Protein AF-A0A925GAG9-F1 (afdb_monomer)

Nearest PDB structures (foldseek):
  4cu4-assembly1_A  TM=3.630E-01  e=6.152E-01  Escherichia coli str. K-12 substr. MG1655
  7t5q-assembly1_J  TM=3.941E-01  e=1.362E+00  Homo sapiens
  7dsa-assembly1_B  TM=3.148E-01  e=1.436E+00  Gallus gallus
  6i97-assembly1_B  TM=2.896E-01  e=1.436E+00  Pseudomonas aeruginosa

Foldseek 3Di:
DDKDKDKDWDDPVAKIKIKIWIWDDDPDIKIKIKIKIKGKDWPQDPDDFKTKIKIKMKMWIKMKDKDKDKDFDDDDDDPDPDDDPDDPPPDDTDIDIDIDIDIGTFKIKIKIWMWMDGDFKIKIKMKMWMFTDCVHDVDRDIDIDIDIDMGGHD

Solvent-accessible surface area (backbone atoms only — not comparable to full-atom values): 8783 Å² total; per-residue (Å²): 134,48,72,52,75,51,77,49,75,50,78,70,91,77,38,36,38,35,41,38,39,38,36,41,62,52,101,75,62,33,46,36,38,39,41,37,41,34,32,84,37,82,75,47,57,94,56,99,65,40,40,30,38,36,41,47,30,43,35,41,36,28,34,47,45,79,47,75,45,79,44,75,55,75,78,82,83,77,87,68,102,65,96,69,95,72,81,85,72,82,74,75,86,47,74,42,81,47,77,48,78,47,78,40,59,34,36,45,34,42,37,42,39,38,36,43,40,38,91,48,38,36,41,36,43,32,42,32,43,36,33,40,28,73,82,64,29,94,61,75,54,78,45,77,47,78,48,79,48,78,47,76,59,133

pLDDT: mean 86.68, std 14.34, range [46.5, 98.25]

Radius of gyration: 26.99 Å; Cα contacts (8 Å, |Δi|>4): 331; chains: 1; bounding box: 56×31×88 Å

Sequence (154 aa):
VNMASASLSYDWKVFNTGLNADYAIDDESALYMTFNISKSLDLGSLGAKDYISLEPTFQLAGATQRITTTEVIPPPQRGGFLPLPLSKKARKPQYREVTTTSFDLLSYNLKLPLAYNRANYAIEATYQGSVLSKAASDSQKIRSFFNLGFYYIF

Secondary structure (DSSP, 8-state):
-EEEEEEEEEE-SS-EEEEEEEEEESTT-EEEEEEEEE--EEEE-SSTTEEEEE--EEEEEEEEEEEEEEEEEPPP----SS--------PPPEEEEEEEEEEEEEEEEEEEEEEEEETTEEEEEEEEEEEE-TTT-S---EEEEEEEEEEE--

Structure (mmCIF, N/CA/C/O backbone):
data_AF-A0A925GAG9-F1
#
_entry.id   AF-A0A925GAG9-F1
#
loop_
_atom_site.group_PDB
_atom_site.id
_atom_site.type_symbol
_atom_site.label_atom_id
_atom_site.label_alt_id
_atom_site.label_comp_id
_atom_site.label_asym_id
_atom_site.label_entity_id
_atom_site.label_seq_id
_atom_site.pdbx_PDB_ins_code
_atom_site.Cartn_x
_atom_site.Cartn_y
_atom_site.Cartn_z
_atom_site.occupancy
_atom_site.B_iso_or_equiv
_atom_site.auth_seq_id
_atom_site.auth_comp_id
_atom_site.auth_asym_id
_atom_site.auth_atom_id
_atom_site.pdbx_PDB_model_num
ATOM 1 N N . VAL A 1 1 ? 4.749 -20.790 -10.216 1.00 67.31 1 VAL A N 1
ATOM 2 C CA . VAL A 1 1 ? 5.232 -19.463 -9.805 1.00 67.31 1 VAL A CA 1
ATOM 3 C C . VAL A 1 1 ? 5.971 -19.630 -8.496 1.00 67.31 1 VAL A C 1
ATOM 5 O O . VAL A 1 1 ? 5.337 -19.830 -7.462 1.00 67.31 1 VAL A O 1
ATOM 8 N N . ASN A 1 2 ? 7.299 -19.659 -8.555 1.00 86.56 2 ASN A N 1
ATOM 9 C CA . ASN A 1 2 ? 8.125 -19.571 -7.352 1.00 86.56 2 ASN A CA 1
ATOM 10 C C . ASN A 1 2 ? 8.367 -18.089 -7.060 1.00 86.56 2 ASN A C 1
ATOM 12 O O . ASN A 1 2 ? 8.640 -17.325 -7.981 1.00 86.56 2 ASN A O 1
ATOM 16 N N . MET A 1 3 ? 8.256 -17.667 -5.803 1.00 90.69 3 MET A N 1
ATOM 17 C CA . MET A 1 3 ? 8.421 -16.262 -5.428 1.00 90.69 3 MET A CA 1
ATOM 18 C C . MET A 1 3 ? 9.280 -16.148 -4.174 1.00 90.69 3 MET A C 1
ATOM 20 O O . MET A 1 3 ? 9.106 -16.918 -3.228 1.00 90.69 3 MET A O 1
ATOM 24 N N . ALA A 1 4 ? 10.206 -15.195 -4.177 1.00 94.56 4 ALA A N 1
ATOM 25 C CA . ALA A 1 4 ? 10.974 -14.806 -3.003 1.00 94.56 4 ALA A CA 1
ATOM 26 C C . ALA A 1 4 ? 10.533 -13.409 -2.562 1.00 94.56 4 ALA A C 1
ATOM 28 O O . ALA A 1 4 ? 10.592 -12.471 -3.354 1.00 94.56 4 ALA A O 1
ATOM 29 N N . SER A 1 5 ? 10.115 -13.278 -1.306 1.00 95.69 5 SER A N 1
ATOM 30 C CA . SER A 1 5 ? 9.573 -12.033 -0.760 1.00 95.69 5 SER A CA 1
ATOM 31 C C . SER A 1 5 ? 10.417 -11.531 0.403 1.00 95.69 5 SER A C 1
ATOM 33 O O . SER A 1 5 ? 10.872 -12.310 1.242 1.00 95.69 5 SER A O 1
ATOM 35 N N . ALA A 1 6 ? 10.595 -10.218 0.477 1.00 97.50 6 ALA A N 1
ATOM 36 C CA . ALA A 1 6 ? 11.228 -9.529 1.590 1.00 97.50 6 ALA A CA 1
ATOM 37 C C . ALA A 1 6 ? 10.412 -8.288 1.961 1.00 97.50 6 ALA A C 1
ATOM 39 O O . ALA A 1 6 ? 9.981 -7.530 1.094 1.00 97.50 6 ALA A O 1
ATOM 40 N N . SER A 1 7 ? 10.235 -8.059 3.260 1.00 97.44 7 SER A N 1
ATOM 41 C CA . SER A 1 7 ? 9.507 -6.905 3.787 1.00 97.44 7 SER A CA 1
ATOM 42 C C . SER A 1 7 ? 10.313 -6.226 4.885 1.00 97.44 7 SER A C 1
ATOM 44 O O . SER A 1 7 ? 10.776 -6.885 5.817 1.00 97.44 7 SER A O 1
ATOM 46 N N . LEU A 1 8 ? 10.431 -4.907 4.812 1.00 97.94 8 LEU A N 1
ATOM 47 C CA . LEU A 1 8 ? 10.985 -4.059 5.856 1.00 97.94 8 LEU A CA 1
ATOM 48 C C . LEU A 1 8 ? 9.903 -3.083 6.300 1.00 97.94 8 LEU A C 1
ATOM 50 O O . LEU A 1 8 ? 9.283 -2.430 5.469 1.00 97.94 8 LEU A O 1
ATOM 54 N N . SER A 1 9 ? 9.681 -2.968 7.603 1.00 97.38 9 SER A N 1
ATOM 55 C CA . SER A 1 9 ? 8.782 -1.971 8.184 1.00 97.38 9 SER A CA 1
ATOM 56 C C . SER A 1 9 ? 9.490 -1.257 9.322 1.00 97.38 9 SER A C 1
ATOM 58 O O . SER A 1 9 ? 10.236 -1.879 10.077 1.00 97.38 9 SER A O 1
ATOM 60 N N . TYR A 1 10 ? 9.274 0.048 9.427 1.00 97.69 10 TYR A N 1
ATOM 61 C CA . TYR A 1 10 ? 9.869 0.880 10.463 1.00 97.69 10 TYR A CA 1
ATOM 62 C C . TYR A 1 10 ? 8.858 1.908 10.972 1.00 97.69 10 TYR A C 1
ATOM 64 O O . TYR A 1 10 ? 8.242 2.628 10.180 1.00 97.69 10 TYR A O 1
ATOM 72 N N . ASP A 1 11 ? 8.722 1.973 12.294 1.00 96.75 11 ASP A N 1
ATOM 73 C CA . ASP A 1 11 ? 7.866 2.917 13.008 1.00 96.75 11 ASP A CA 1
ATOM 74 C C . ASP A 1 11 ? 8.702 4.111 13.490 1.00 96.75 11 ASP A C 1
ATOM 76 O O . ASP A 1 11 ? 9.581 3.991 14.350 1.00 96.75 11 ASP A O 1
ATOM 80 N N . TRP A 1 12 ? 8.431 5.287 12.924 1.00 94.69 12 TRP A N 1
ATOM 81 C CA . TRP A 1 12 ? 9.101 6.542 13.266 1.00 94.69 12 TRP A CA 1
ATOM 82 C C . TRP A 1 12 ? 8.454 7.261 14.461 1.00 94.69 12 TRP A C 1
ATOM 84 O O . TRP A 1 12 ? 8.769 8.426 14.707 1.00 94.69 12 TRP A O 1
ATOM 94 N N . LYS A 1 13 ? 7.526 6.627 15.191 1.00 91.88 13 LYS A N 1
ATOM 95 C CA . LYS A 1 13 ? 6.634 7.178 16.239 1.00 91.88 13 LYS A CA 1
ATOM 96 C C . LYS A 1 13 ? 5.591 8.182 15.745 1.00 91.88 13 LYS A C 1
ATOM 98 O O . LYS A 1 13 ? 4.552 8.351 16.374 1.00 91.88 1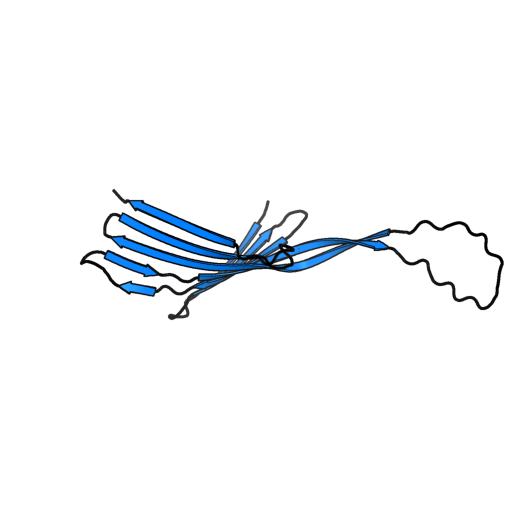3 LYS A O 1
ATOM 103 N N . VAL A 1 14 ? 5.869 8.888 14.651 1.00 92.38 14 VAL A N 1
ATOM 104 C CA . VAL A 1 14 ? 4.963 9.867 14.024 1.00 92.38 14 VAL A CA 1
ATOM 105 C C . VAL A 1 14 ? 4.342 9.371 12.724 1.00 92.38 14 VAL A C 1
ATOM 107 O O . VAL A 1 14 ? 3.315 9.909 12.316 1.00 92.38 14 VAL A O 1
ATOM 110 N N . PHE A 1 15 ? 4.961 8.397 12.067 1.00 96.31 15 PHE A N 1
ATOM 111 C CA . PHE A 1 15 ? 4.471 7.738 10.862 1.00 96.31 15 PHE A CA 1
ATOM 112 C C . PHE A 1 15 ? 5.188 6.393 10.706 1.00 96.31 15 PHE A C 1
ATOM 114 O O . PHE A 1 15 ? 6.275 6.192 11.245 1.00 96.31 15 PHE A O 1
ATOM 121 N N . ASN A 1 16 ? 4.592 5.494 9.939 1.00 97.50 16 ASN A N 1
ATOM 122 C CA . ASN A 1 16 ? 5.143 4.197 9.593 1.00 97.50 16 ASN A CA 1
ATOM 123 C C . ASN A 1 16 ? 5.612 4.214 8.147 1.00 97.50 16 ASN A C 1
ATOM 125 O O . ASN A 1 16 ? 4.949 4.776 7.274 1.00 97.50 16 ASN A O 1
ATOM 129 N N . THR A 1 17 ? 6.739 3.569 7.883 1.00 97.94 17 THR A N 1
ATOM 130 C CA . THR A 1 17 ? 7.205 3.303 6.522 1.00 97.94 17 THR A CA 1
ATOM 131 C C . THR A 1 17 ? 7.363 1.815 6.310 1.00 97.94 17 THR A C 1
ATOM 133 O O . THR A 1 17 ? 7.856 1.123 7.199 1.00 97.94 17 THR A O 1
ATOM 136 N N . GLY A 1 18 ? 7.007 1.337 5.127 1.00 98.00 18 GLY A N 1
ATOM 137 C CA . GLY A 1 18 ? 7.217 -0.043 4.722 1.00 98.00 18 GLY A CA 1
ATOM 138 C C . GLY A 1 18 ? 7.782 -0.127 3.314 1.00 98.00 18 GLY A C 1
ATOM 139 O O . GLY A 1 18 ? 7.510 0.721 2.465 1.00 98.00 18 GLY A O 1
ATOM 140 N N . LEU A 1 19 ? 8.594 -1.147 3.084 1.00 98.12 19 LEU A N 1
ATOM 141 C CA . LEU A 1 19 ? 9.110 -1.532 1.784 1.00 98.12 19 LEU A CA 1
ATOM 142 C C . LEU A 1 19 ? 8.910 -3.037 1.631 1.00 98.12 19 LEU A C 1
ATOM 144 O O . LEU A 1 19 ? 9.422 -3.811 2.434 1.00 98.12 19 LEU A O 1
ATOM 148 N N . ASN A 1 20 ? 8.189 -3.440 0.596 1.00 97.75 20 ASN A N 1
ATOM 149 C CA . ASN A 1 20 ? 8.006 -4.831 0.209 1.00 97.75 20 ASN A CA 1
ATOM 150 C C . ASN A 1 20 ? 8.668 -5.048 -1.148 1.00 97.75 20 ASN A C 1
ATOM 152 O O . ASN A 1 20 ? 8.552 -4.192 -2.028 1.00 97.75 20 ASN A O 1
ATOM 156 N N . ALA A 1 21 ? 9.366 -6.163 -1.299 1.00 96.81 21 ALA A N 1
ATOM 157 C CA . ALA A 1 21 ? 10.005 -6.586 -2.531 1.00 96.81 21 ALA A CA 1
ATOM 158 C C . ALA A 1 21 ? 9.669 -8.056 -2.785 1.00 96.81 21 ALA A C 1
ATOM 160 O O . ALA A 1 21 ? 9.986 -8.912 -1.962 1.00 96.81 21 ALA A O 1
ATOM 161 N N . ASP A 1 22 ? 9.061 -8.336 -3.931 1.00 95.88 22 ASP A N 1
ATOM 162 C CA . ASP A 1 22 ? 8.673 -9.670 -4.369 1.00 95.88 22 ASP A CA 1
ATOM 163 C C . ASP A 1 22 ? 9.379 -9.976 -5.688 1.00 95.88 22 ASP A C 1
ATOM 165 O O . ASP A 1 22 ? 9.241 -9.242 -6.665 1.00 95.88 22 ASP A O 1
ATOM 169 N N . TYR A 1 23 ? 10.160 -11.049 -5.728 1.00 94.19 23 TYR A N 1
ATOM 170 C CA . TYR A 1 23 ? 10.870 -11.493 -6.920 1.00 94.19 23 TYR A CA 1
ATOM 171 C C . TYR A 1 23 ? 10.242 -12.780 -7.449 1.00 94.19 23 TYR A C 1
ATOM 173 O O . TYR A 1 23 ? 10.297 -13.822 -6.790 1.00 94.19 23 TYR A O 1
ATOM 181 N N . ALA A 1 24 ? 9.640 -12.702 -8.635 1.00 92.81 24 ALA A N 1
ATOM 182 C CA . ALA A 1 24 ? 9.104 -13.854 -9.347 1.00 92.81 24 ALA A CA 1
ATOM 183 C C . ALA A 1 24 ? 10.248 -14.627 -10.020 1.00 92.81 24 ALA A C 1
ATOM 185 O O . ALA A 1 24 ? 10.980 -14.078 -10.842 1.00 92.81 24 ALA A O 1
ATOM 186 N N . ILE A 1 25 ? 10.398 -15.901 -9.661 1.00 88.81 25 ILE A N 1
ATOM 187 C CA . ILE A 1 25 ? 11.431 -16.818 -10.152 1.00 88.81 25 ILE A CA 1
ATOM 188 C C . ILE A 1 25 ? 10.773 -17.760 -11.165 1.00 88.81 25 ILE A C 1
ATOM 190 O O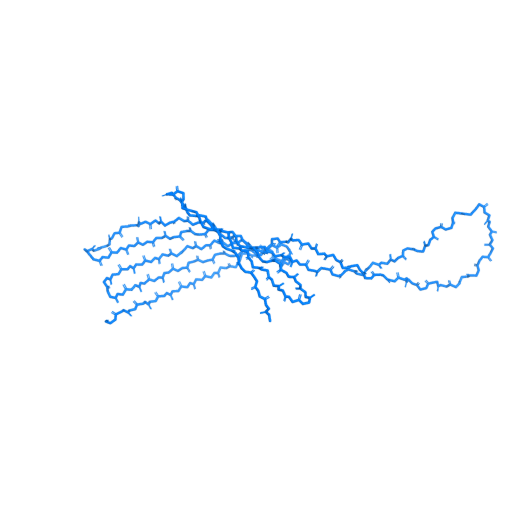 . ILE A 1 25 ? 10.526 -18.932 -10.880 1.00 88.81 25 ILE A O 1
ATOM 194 N N . ASP A 1 26 ? 10.453 -17.209 -12.331 1.00 81.94 26 ASP A N 1
ATOM 195 C CA . ASP A 1 26 ? 9.940 -17.931 -13.498 1.00 81.94 26 ASP A CA 1
ATOM 196 C C . ASP A 1 26 ? 10.809 -17.571 -14.731 1.00 81.94 26 ASP A C 1
ATOM 198 O O . ASP A 1 26 ? 11.764 -16.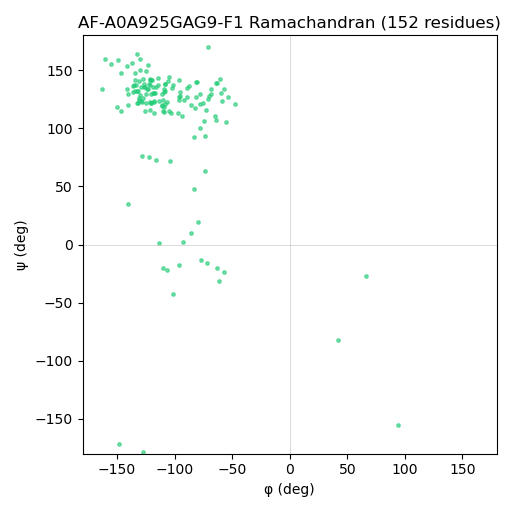797 -14.614 1.00 81.94 26 ASP A O 1
ATOM 202 N N . ASP A 1 27 ? 10.495 -18.111 -15.917 1.00 74.81 27 ASP A N 1
ATOM 203 C CA . ASP A 1 27 ? 11.241 -17.848 -17.169 1.00 74.81 27 ASP A CA 1
ATOM 204 C C . ASP A 1 27 ? 11.307 -16.350 -17.534 1.00 74.81 27 ASP A C 1
ATOM 206 O O . ASP A 1 27 ? 12.225 -15.899 -18.224 1.00 74.81 27 ASP A O 1
ATOM 210 N N . GLU A 1 28 ? 10.351 -15.565 -17.034 1.00 78.25 28 GLU A N 1
ATOM 211 C CA . GLU A 1 28 ? 10.329 -14.107 -17.119 1.00 78.25 28 GLU A CA 1
ATOM 212 C C . GLU A 1 28 ? 10.416 -13.491 -15.725 1.00 78.25 28 GLU A C 1
ATOM 214 O O . GLU A 1 28 ? 9.438 -12.982 -15.177 1.00 78.25 28 GLU A O 1
ATOM 219 N N . SER A 1 29 ? 11.603 -13.562 -15.121 1.00 85.69 29 SER A N 1
ATOM 220 C CA . SER A 1 29 ? 11.789 -13.053 -13.768 1.00 85.69 29 SER A CA 1
ATOM 221 C C . SER A 1 29 ? 11.478 -11.557 -13.672 1.00 85.69 29 SER A C 1
ATOM 223 O O . SER A 1 29 ? 12.031 -10.758 -14.435 1.00 85.69 29 SER A O 1
ATOM 225 N N . ALA A 1 30 ? 10.659 -11.174 -12.696 1.00 91.25 30 ALA A N 1
ATOM 226 C CA . ALA A 1 30 ? 10.268 -9.791 -12.456 1.00 91.25 30 ALA A CA 1
ATOM 227 C C . ALA A 1 30 ? 10.387 -9.453 -10.968 1.00 91.25 30 ALA A C 1
ATOM 229 O O . ALA A 1 30 ? 10.002 -10.241 -10.104 1.00 91.25 30 ALA A O 1
ATOM 230 N N . LEU A 1 31 ? 10.926 -8.269 -10.676 1.00 93.62 31 LEU A N 1
ATOM 231 C CA . LEU A 1 31 ? 10.942 -7.694 -9.337 1.00 93.62 31 LEU A CA 1
ATOM 232 C C . LEU A 1 31 ? 9.756 -6.741 -9.200 1.00 93.62 31 LEU A C 1
ATOM 234 O O . LEU A 1 31 ? 9.625 -5.817 -9.998 1.00 93.62 31 LEU A O 1
ATOM 238 N N . TYR A 1 32 ? 8.943 -6.928 -8.170 1.00 95.44 32 TYR A N 1
ATOM 239 C CA . TYR A 1 32 ? 7.873 -6.028 -7.760 1.00 95.44 32 TYR A CA 1
ATOM 240 C C . TYR A 1 32 ? 8.282 -5.362 -6.456 1.00 95.44 32 TYR A C 1
ATOM 242 O O . TYR A 1 32 ? 8.716 -6.030 -5.523 1.00 95.44 32 TYR A O 1
ATOM 250 N N . MET A 1 33 ? 8.163 -4.041 -6.378 1.00 97.44 33 MET A N 1
ATOM 251 C CA . MET A 1 33 ? 8.483 -3.286 -5.173 1.00 97.44 33 MET A CA 1
ATOM 252 C C . MET A 1 33 ? 7.337 -2.363 -4.804 1.00 97.44 33 MET A C 1
ATOM 254 O O . MET A 1 33 ? 6.801 -1.644 -5.647 1.00 97.44 33 MET A O 1
ATOM 258 N N . THR A 1 34 ? 7.002 -2.344 -3.521 1.00 97.75 34 THR A N 1
ATOM 259 C CA . THR A 1 34 ? 5.981 -1.464 -2.966 1.00 97.75 34 THR A CA 1
ATOM 260 C C . THR A 1 34 ? 6.541 -0.720 -1.773 1.00 97.75 34 THR A C 1
ATOM 262 O O . THR A 1 34 ? 6.967 -1.335 -0.802 1.00 97.75 34 THR A O 1
ATOM 265 N N . PHE A 1 35 ? 6.500 0.604 -1.825 1.00 98.25 35 PHE A N 1
ATOM 266 C CA . PHE A 1 35 ? 6.857 1.471 -0.713 1.00 98.25 35 PHE A CA 1
ATOM 267 C C . PHE A 1 35 ? 5.599 2.134 -0.155 1.00 98.25 35 PHE A C 1
ATOM 269 O O . PHE A 1 35 ? 4.783 2.649 -0.918 1.00 98.25 35 PHE A O 1
ATOM 276 N N . ASN A 1 36 ? 5.437 2.136 1.163 1.00 97.75 36 ASN A N 1
ATOM 277 C CA . ASN A 1 36 ? 4.304 2.742 1.850 1.00 97.75 36 ASN A CA 1
ATOM 278 C C . ASN A 1 36 ? 4.764 3.709 2.939 1.00 97.75 36 ASN A C 1
ATOM 280 O O . ASN A 1 36 ? 5.723 3.442 3.656 1.00 97.75 36 ASN A O 1
ATOM 284 N N . ILE A 1 37 ? 4.029 4.809 3.086 1.00 98.00 37 ILE A N 1
ATOM 285 C CA . ILE A 1 37 ? 4.094 5.722 4.226 1.00 98.00 37 ILE A CA 1
ATOM 286 C C . ILE A 1 37 ? 2.675 5.829 4.775 1.00 98.00 37 ILE A C 1
ATOM 288 O O . ILE A 1 37 ? 1.776 6.226 4.034 1.00 98.00 37 ILE A O 1
ATOM 292 N N . SER A 1 38 ? 2.458 5.492 6.042 1.00 97.81 38 SER A N 1
ATOM 293 C CA . SER A 1 38 ? 1.158 5.658 6.696 1.00 97.81 38 SER A CA 1
ATOM 294 C C . SER A 1 38 ? 1.281 6.373 8.031 1.00 97.81 38 SER A C 1
ATOM 296 O O . SER A 1 38 ? 2.353 6.437 8.631 1.00 97.81 38 SER A O 1
ATOM 298 N N . LYS A 1 39 ? 0.182 6.950 8.508 1.00 96.56 39 LYS A N 1
ATOM 299 C CA . LYS A 1 39 ? 0.106 7.516 9.853 1.00 96.56 39 LYS A CA 1
ATOM 300 C C . LYS A 1 39 ? -1.248 7.195 10.448 1.00 96.56 39 LYS A C 1
ATOM 302 O O . LYS A 1 39 ? -2.251 7.644 9.913 1.00 96.56 39 LYS A O 1
ATOM 307 N N . SER A 1 40 ? -1.263 6.480 11.565 1.00 94.56 40 SER A N 1
ATOM 308 C CA . SER A 1 40 ? -2.493 6.266 12.320 1.00 94.56 40 SER A CA 1
ATOM 309 C C . SER A 1 40 ? -2.825 7.515 13.135 1.00 94.56 40 SER A C 1
ATOM 311 O O . SER A 1 40 ? -1.961 8.079 13.814 1.00 94.56 40 SER A O 1
ATOM 313 N N . LEU A 1 41 ? -4.062 7.983 13.012 1.00 95.31 41 LEU A N 1
ATOM 314 C CA . LEU A 1 41 ? -4.608 9.125 13.730 1.00 95.31 41 LEU A CA 1
ATOM 315 C C . LEU A 1 41 ? -5.818 8.652 14.528 1.00 95.31 41 LEU A C 1
ATOM 317 O O . LEU A 1 41 ? -6.781 8.139 13.960 1.00 95.31 41 LEU A O 1
ATOM 321 N N . ASP A 1 42 ? -5.770 8.866 15.837 1.00 94.19 42 ASP A N 1
ATOM 322 C CA . ASP A 1 42 ? -6.936 8.749 16.704 1.00 94.19 42 ASP A CA 1
ATOM 323 C C . ASP A 1 42 ? -7.730 10.060 16.620 1.00 94.19 42 ASP A C 1
ATOM 325 O O . ASP A 1 42 ? -7.207 11.137 16.920 1.00 94.19 42 ASP A O 1
ATOM 329 N N . LEU A 1 43 ? -8.970 9.975 16.142 1.00 95.44 43 LEU A N 1
ATOM 330 C CA . LEU A 1 43 ? -9.888 11.109 16.024 1.00 95.44 43 LEU A CA 1
ATOM 331 C C . LEU A 1 43 ? -10.788 11.257 17.262 1.00 95.44 43 LEU A C 1
ATOM 333 O O . LEU A 1 43 ? -11.619 12.166 17.305 1.00 95.44 43 LEU A O 1
ATOM 337 N N . GLY A 1 44 ? -10.616 10.402 18.273 1.00 93.88 44 GLY A N 1
ATOM 338 C CA . GLY A 1 44 ? -11.351 10.420 19.530 1.00 93.88 44 GLY A CA 1
ATOM 339 C C . GLY A 1 44 ? -12.567 9.499 19.525 1.00 93.88 44 GLY A C 1
ATOM 340 O O . GLY A 1 44 ? -12.633 8.517 18.792 1.00 93.88 44 GLY A O 1
ATOM 341 N N . SER A 1 45 ? -13.545 9.813 20.371 1.00 94.00 45 SER A N 1
ATOM 342 C CA . SER A 1 45 ? -14.732 8.989 20.603 1.00 94.00 45 SER A CA 1
ATOM 343 C C . SER A 1 45 ? -16.017 9.820 20.505 1.00 94.00 45 SER A C 1
ATOM 345 O O . SER A 1 45 ? -16.024 11.020 20.782 1.00 94.00 45 SER A O 1
ATOM 347 N N . LEU A 1 46 ? -17.119 9.188 20.095 1.00 90.50 46 LEU A N 1
ATOM 348 C CA . LEU A 1 46 ? -18.470 9.774 20.130 1.00 90.50 46 LEU A CA 1
ATOM 349 C C . LEU A 1 46 ? -19.237 9.356 21.393 1.00 90.50 46 LEU A C 1
ATOM 351 O O . LEU A 1 46 ? -20.231 9.982 21.759 1.00 90.50 46 LEU A O 1
ATOM 355 N N . GLY A 1 47 ? -18.788 8.301 22.067 1.00 88.31 47 GLY A N 1
ATOM 356 C CA . GLY A 1 47 ? -19.381 7.747 23.270 1.00 88.31 47 GLY A CA 1
ATOM 357 C C . GLY A 1 47 ? -18.339 7.130 24.200 1.00 88.31 47 GLY A C 1
ATOM 358 O O . GLY A 1 47 ? -17.131 7.258 24.030 1.00 88.31 47 GLY A O 1
ATOM 359 N N . ALA A 1 48 ? -18.822 6.444 25.236 1.00 83.25 48 ALA A N 1
ATOM 360 C CA . ALA A 1 48 ? -17.960 5.910 26.293 1.00 83.25 48 ALA A CA 1
ATOM 361 C C . ALA A 1 48 ? -17.193 4.630 25.904 1.00 83.25 48 ALA A C 1
ATOM 363 O O . ALA A 1 48 ? -16.320 4.192 26.647 1.00 83.25 48 ALA A O 1
ATOM 364 N N . LYS A 1 49 ? -17.569 3.977 24.797 1.00 89.50 49 LYS A N 1
ATOM 365 C CA . LYS A 1 49 ? -17.022 2.675 24.367 1.00 89.50 49 LYS A CA 1
ATOM 366 C C . LYS A 1 49 ? -16.825 2.606 22.855 1.00 89.50 49 LYS A C 1
ATOM 368 O O . LYS A 1 49 ? -17.069 1.562 22.249 1.00 89.50 49 LYS A O 1
ATOM 373 N N . ASP A 1 50 ? -16.461 3.728 22.256 1.00 93.69 50 ASP A N 1
ATOM 374 C CA . ASP A 1 50 ? -16.098 3.783 20.851 1.00 93.69 50 ASP A CA 1
ATOM 375 C C . ASP A 1 50 ? -14.801 4.556 20.633 1.00 93.69 50 ASP A C 1
ATOM 377 O O . ASP A 1 50 ? -14.312 5.242 21.529 1.00 93.69 50 ASP A O 1
ATOM 381 N N . TYR A 1 51 ? -14.225 4.378 19.451 1.00 94.94 51 TYR A N 1
ATOM 382 C CA . TYR A 1 51 ? -13.135 5.201 18.955 1.00 94.94 51 TYR A CA 1
ATOM 383 C C . TYR A 1 51 ? -13.247 5.343 17.438 1.00 94.94 51 TYR A C 1
ATOM 385 O O . TYR A 1 51 ? -13.719 4.439 16.738 1.00 94.94 51 TYR A O 1
ATOM 393 N N . ILE A 1 52 ? -12.815 6.491 16.938 1.00 96.69 52 ILE A N 1
ATOM 394 C CA . ILE A 1 52 ? -12.723 6.810 15.522 1.00 96.69 52 ILE A CA 1
ATOM 395 C C . ILE A 1 52 ? -11.245 6.888 15.170 1.00 96.69 52 ILE A C 1
ATOM 397 O O . ILE A 1 52 ? -10.492 7.618 15.808 1.00 96.69 52 ILE A O 1
ATOM 401 N N . SER A 1 53 ? -10.832 6.188 14.123 1.00 96.56 53 SER A N 1
ATOM 402 C CA . SER A 1 53 ? -9.472 6.266 13.603 1.00 96.56 53 SER A CA 1
ATOM 403 C C . SER A 1 53 ? -9.453 6.621 12.124 1.00 96.56 53 SER A C 1
ATOM 405 O O . SER A 1 53 ? -10.363 6.291 11.364 1.00 96.56 53 SER A O 1
ATOM 407 N N . LEU A 1 54 ? -8.391 7.305 11.714 1.00 97.00 54 LEU A N 1
ATOM 408 C CA . LEU A 1 54 ? -8.084 7.600 10.322 1.00 97.00 54 LEU A CA 1
ATOM 409 C C . LEU A 1 54 ? -6.634 7.199 10.055 1.00 97.00 54 LEU A C 1
ATOM 411 O O . LEU A 1 54 ? -5.739 7.636 10.774 1.00 97.00 54 LEU A O 1
ATOM 415 N N . GLU A 1 55 ? -6.382 6.413 9.011 1.00 97.06 55 GLU A N 1
ATOM 416 C CA . GLU A 1 55 ? -5.015 6.003 8.657 1.00 97.06 55 GLU A CA 1
ATOM 417 C C . GLU A 1 55 ? -4.637 6.413 7.227 1.00 97.06 55 GLU A C 1
ATOM 419 O O . GLU A 1 55 ? -4.593 5.572 6.321 1.00 97.06 55 GLU A O 1
ATOM 424 N N . PRO A 1 56 ? -4.351 7.707 6.971 1.00 97.19 56 PRO A N 1
ATOM 425 C CA . PRO A 1 56 ? -3.833 8.126 5.678 1.00 97.19 56 PRO A CA 1
ATOM 426 C C . PRO A 1 56 ? -2.594 7.318 5.293 1.00 97.19 56 PRO A C 1
ATOM 428 O O . PRO A 1 56 ? -1.617 7.256 6.039 1.00 97.19 56 PRO A O 1
ATOM 431 N N . THR A 1 57 ? -2.636 6.733 4.099 1.00 97.88 57 THR A N 1
ATOM 432 C CA . THR A 1 57 ? -1.559 5.913 3.548 1.00 97.88 57 THR A CA 1
ATOM 433 C C . THR A 1 57 ? -1.240 6.350 2.128 1.00 97.88 57 THR A C 1
ATOM 435 O O . THR A 1 57 ? -2.106 6.344 1.253 1.00 97.88 57 THR A O 1
ATOM 438 N N . PHE A 1 58 ? 0.019 6.685 1.882 1.00 97.94 58 PHE A N 1
ATOM 439 C CA . PHE A 1 58 ? 0.568 6.884 0.550 1.00 97.94 58 PHE A CA 1
ATOM 440 C C . PHE A 1 58 ? 1.390 5.662 0.146 1.00 97.94 58 PHE A C 1
ATOM 442 O O . PHE A 1 58 ? 2.190 5.161 0.934 1.00 97.94 58 PHE A O 1
ATOM 449 N N . GLN A 1 59 ? 1.200 5.178 -1.076 1.00 97.75 59 GLN A N 1
ATOM 450 C CA . GLN A 1 59 ? 1.844 3.971 -1.576 1.00 97.75 59 GLN A CA 1
ATOM 451 C C . GLN A 1 59 ? 2.363 4.174 -3.000 1.00 97.75 59 GLN A C 1
ATOM 453 O O . GLN A 1 59 ? 1.636 4.610 -3.892 1.00 97.75 59 GLN A O 1
ATOM 458 N N . LEU A 1 60 ? 3.618 3.796 -3.210 1.00 97.38 60 LEU A N 1
ATOM 459 C CA . LEU A 1 60 ? 4.282 3.721 -4.503 1.00 97.38 60 LEU A CA 1
ATOM 460 C C . LEU A 1 60 ? 4.466 2.253 -4.865 1.00 97.38 60 LEU A C 1
ATOM 462 O O . LEU A 1 60 ? 4.963 1.489 -4.042 1.00 97.38 60 LEU A O 1
ATOM 466 N N . ALA A 1 61 ? 4.104 1.868 -6.084 1.00 96.94 61 ALA A N 1
ATOM 467 C CA . ALA A 1 61 ? 4.373 0.528 -6.597 1.00 96.94 61 ALA A CA 1
ATOM 468 C C . ALA A 1 61 ? 5.154 0.622 -7.904 1.00 96.94 61 ALA A C 1
ATOM 470 O O . ALA A 1 61 ? 4.794 1.415 -8.777 1.00 96.94 61 ALA A O 1
ATOM 471 N N . GLY A 1 62 ? 6.202 -0.182 -8.040 1.00 96.19 62 GLY A N 1
ATOM 472 C CA . GLY A 1 62 ? 7.040 -0.291 -9.231 1.00 96.19 62 GLY A CA 1
ATOM 473 C C . GLY A 1 62 ? 7.359 -1.746 -9.542 1.00 96.19 62 GLY A C 1
ATOM 474 O O . GLY A 1 62 ? 7.300 -2.596 -8.653 1.00 96.19 62 GLY A O 1
ATOM 475 N N . ALA A 1 63 ? 7.680 -2.037 -10.797 1.00 94.38 63 ALA A N 1
ATOM 476 C CA . ALA A 1 63 ? 8.106 -3.368 -11.191 1.00 94.38 63 ALA A CA 1
ATOM 477 C C . ALA A 1 63 ? 9.084 -3.345 -12.361 1.00 94.38 63 ALA A C 1
ATOM 479 O O . ALA A 1 63 ? 9.135 -2.397 -13.146 1.00 94.38 63 ALA A O 1
ATOM 480 N N . THR A 1 64 ? 9.835 -4.430 -12.498 1.00 92.56 64 THR A N 1
ATOM 481 C CA . THR A 1 64 ? 10.623 -4.698 -13.695 1.00 92.56 64 THR A CA 1
ATOM 482 C C . THR A 1 64 ? 9.709 -5.043 -14.871 1.00 92.56 64 THR A C 1
ATOM 484 O O . THR A 1 64 ? 8.879 -5.943 -14.768 1.00 92.56 64 THR A O 1
ATOM 487 N N . GLN A 1 65 ? 9.881 -4.348 -15.993 1.00 85.88 65 GLN A N 1
ATOM 488 C CA . GLN A 1 65 ? 9.183 -4.593 -17.249 1.00 85.88 65 GLN A CA 1
ATOM 489 C C . GLN A 1 65 ? 10.164 -5.053 -18.330 1.00 85.88 65 GLN A C 1
ATOM 491 O O . GLN A 1 65 ? 11.301 -4.582 -18.414 1.00 85.88 65 GLN A O 1
ATOM 496 N N . ARG A 1 66 ? 9.707 -5.975 -19.178 1.00 82.38 66 ARG A N 1
ATOM 497 C CA . ARG A 1 66 ? 10.438 -6.459 -20.349 1.00 82.38 66 ARG A CA 1
ATOM 498 C C . ARG A 1 66 ? 9.814 -5.845 -21.595 1.00 82.38 66 ARG A C 1
ATOM 500 O O . ARG A 1 66 ? 8.664 -6.131 -21.916 1.00 82.38 66 ARG A O 1
ATOM 507 N N . ILE A 1 67 ? 10.570 -5.008 -22.297 1.00 78.06 67 ILE A N 1
ATOM 508 C CA . ILE A 1 67 ? 10.116 -4.342 -23.519 1.00 78.06 67 ILE A CA 1
ATOM 509 C C . ILE A 1 67 ? 10.898 -4.925 -24.693 1.00 78.06 67 ILE A C 1
ATOM 511 O O . ILE A 1 67 ? 12.127 -4.853 -24.728 1.00 78.06 67 ILE A O 1
ATOM 515 N N . THR A 1 68 ? 10.183 -5.509 -25.653 1.00 79.44 68 THR A N 1
ATOM 516 C CA . THR A 1 68 ? 10.768 -6.018 -26.898 1.00 79.44 68 THR A CA 1
ATOM 517 C C . THR A 1 68 ? 10.458 -5.046 -28.025 1.00 79.44 68 THR A C 1
ATOM 519 O O . THR A 1 68 ? 9.305 -4.880 -28.417 1.00 79.44 68 THR A O 1
ATOM 5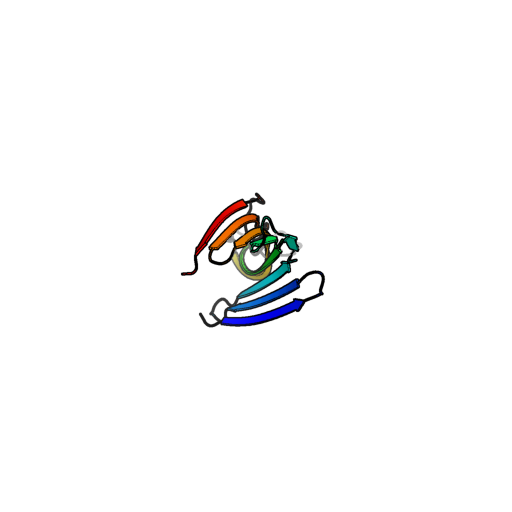22 N N . THR A 1 69 ? 11.500 -4.410 -28.552 1.00 76.50 69 THR A N 1
ATOM 523 C CA . THR A 1 69 ? 11.403 -3.446 -29.652 1.00 76.50 69 THR A CA 1
ATOM 524 C C . THR A 1 69 ? 11.982 -4.059 -30.920 1.00 76.50 69 THR A C 1
ATOM 526 O O . THR A 1 69 ? 13.030 -4.700 -30.888 1.00 76.50 69 THR A O 1
ATOM 529 N N . THR A 1 70 ? 11.316 -3.856 -32.057 1.00 80.12 70 THR A N 1
ATOM 530 C CA . THR A 1 70 ? 11.851 -4.238 -33.370 1.00 80.12 70 THR A CA 1
ATOM 531 C C . THR A 1 70 ? 12.572 -3.046 -33.991 1.00 80.12 70 THR A C 1
ATOM 533 O O . THR A 1 70 ? 11.940 -2.070 -34.392 1.00 80.12 70 THR A O 1
ATOM 536 N N . GLU A 1 71 ? 13.893 -3.123 -34.094 1.00 76.00 71 GLU A N 1
ATOM 537 C CA . GLU A 1 71 ? 14.717 -2.106 -34.741 1.00 76.00 71 GLU A CA 1
ATOM 538 C C . GLU A 1 71 ? 15.018 -2.480 -36.195 1.00 76.00 71 GLU A C 1
ATOM 540 O O . GLU A 1 71 ? 15.267 -3.641 -36.530 1.00 76.00 71 GLU A O 1
ATOM 545 N N . VAL A 1 72 ? 15.020 -1.482 -37.080 1.00 77.56 72 VAL A N 1
ATOM 546 C CA . VAL A 1 72 ? 15.451 -1.651 -38.473 1.00 77.56 72 VAL A CA 1
ATOM 547 C C . VAL A 1 72 ? 16.960 -1.469 -38.529 1.00 77.56 72 VAL A C 1
ATOM 549 O O . VAL A 1 72 ? 17.458 -0.391 -38.219 1.00 77.56 72 VAL A O 1
ATOM 552 N N . ILE A 1 73 ? 17.692 -2.492 -38.966 1.00 73.00 73 ILE A N 1
ATOM 553 C CA . ILE A 1 73 ? 19.139 -2.403 -39.170 1.00 73.00 73 ILE A CA 1
ATOM 554 C C . ILE A 1 73 ? 19.391 -1.545 -40.421 1.00 73.00 73 ILE A C 1
ATOM 556 O O . ILE A 1 73 ? 19.014 -1.959 -41.527 1.00 73.00 73 ILE A O 1
ATOM 560 N N . PRO A 1 74 ? 20.037 -0.368 -40.299 1.00 61.28 74 PRO A N 1
ATOM 561 C CA . PRO A 1 74 ? 20.391 0.431 -41.460 1.00 61.28 74 PRO A CA 1
ATOM 562 C C . PRO A 1 74 ? 21.389 -0.343 -42.331 1.00 61.28 74 PRO A C 1
ATOM 564 O O . PRO A 1 74 ? 22.317 -0.963 -41.800 1.00 61.28 74 PRO A O 1
ATOM 567 N N . PRO A 1 75 ? 21.256 -0.318 -43.668 1.00 61.78 75 PRO A N 1
ATOM 568 C CA . PRO A 1 75 ? 22.261 -0.923 -44.526 1.00 61.78 75 PRO A CA 1
ATOM 569 C C . PRO A 1 75 ? 23.619 -0.231 -44.302 1.00 61.78 75 PRO A C 1
ATOM 57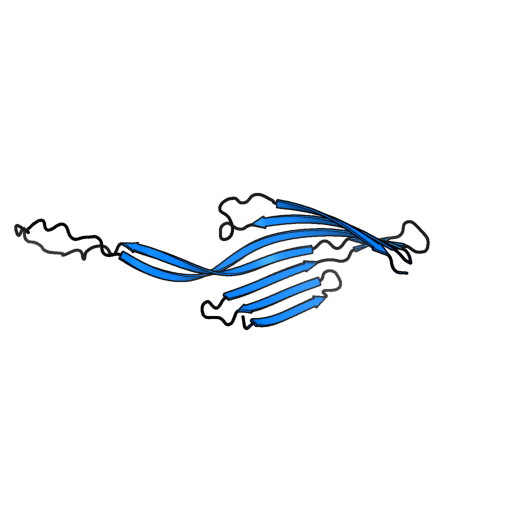1 O O . PRO A 1 75 ? 23.659 0.991 -44.144 1.00 61.78 75 PRO A O 1
ATOM 574 N N . PRO A 1 76 ? 24.740 -0.976 -44.316 1.00 59.88 76 PRO A N 1
ATOM 575 C CA . PRO A 1 76 ? 26.059 -0.396 -44.095 1.00 59.88 76 PRO A CA 1
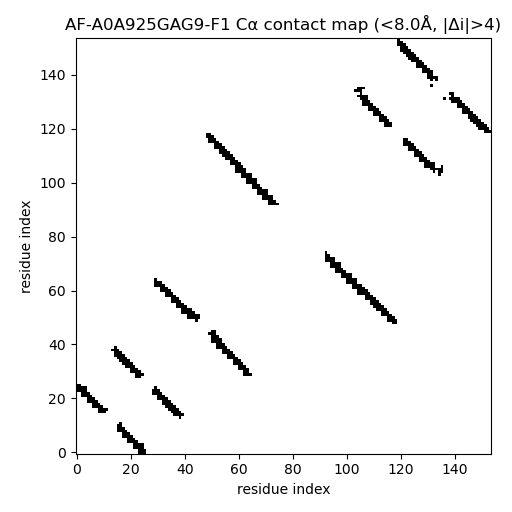ATOM 576 C C . PRO A 1 76 ? 26.346 0.687 -45.141 1.00 59.88 76 PRO A C 1
ATOM 578 O O . PRO A 1 76 ? 26.290 0.418 -46.347 1.00 59.88 76 PRO A O 1
ATOM 581 N N . GLN A 1 77 ? 26.656 1.906 -44.684 1.00 55.41 77 GLN A N 1
ATOM 582 C CA . GLN A 1 77 ? 27.096 2.994 -45.555 1.00 55.41 77 GLN A CA 1
ATOM 583 C C . GLN A 1 77 ? 28.434 2.603 -46.185 1.00 55.41 77 GLN A C 1
ATOM 585 O O . GLN A 1 77 ? 29.473 2.565 -45.529 1.00 55.41 77 GLN A O 1
ATOM 590 N N . ARG A 1 78 ? 28.413 2.277 -47.479 1.00 58.75 78 ARG A N 1
ATOM 591 C CA . ARG A 1 78 ? 29.640 2.091 -48.252 1.00 58.75 78 ARG A CA 1
ATOM 592 C C . ARG A 1 78 ? 30.201 3.467 -48.597 1.00 58.75 78 ARG A C 1
ATOM 594 O O . ARG A 1 78 ? 29.733 4.100 -49.537 1.00 58.75 78 ARG A O 1
ATOM 601 N N . GLY A 1 79 ? 31.202 3.912 -47.842 1.00 56.59 79 GLY A N 1
ATOM 602 C CA . GLY A 1 79 ? 32.083 4.997 -48.265 1.00 56.59 79 GLY A CA 1
ATOM 603 C C . GLY A 1 79 ? 32.881 4.544 -49.489 1.00 56.59 79 GLY A C 1
ATOM 604 O O . GLY A 1 79 ? 33.709 3.642 -49.387 1.00 56.59 79 GLY A O 1
ATOM 605 N N . GLY A 1 80 ? 32.594 5.115 -50.657 1.00 50.56 80 GLY A N 1
ATOM 606 C CA . GLY A 1 80 ? 33.278 4.789 -51.907 1.00 50.56 80 GLY A CA 1
ATOM 607 C C . GLY A 1 80 ? 33.313 5.995 -52.839 1.00 50.56 80 GLY A C 1
ATOM 608 O O . GLY A 1 80 ? 32.272 6.491 -53.251 1.00 50.56 80 GLY A O 1
ATOM 609 N N . PHE A 1 81 ? 34.520 6.454 -53.163 1.00 49.34 81 PHE A N 1
ATOM 610 C CA . PHE A 1 81 ? 34.831 7.675 -53.920 1.00 49.34 81 PHE A CA 1
ATOM 611 C C . PHE A 1 81 ? 34.673 7.528 -55.454 1.00 49.34 81 PHE A C 1
ATOM 613 O O . PHE A 1 81 ? 35.261 8.300 -56.206 1.00 49.34 81 PHE A O 1
ATOM 620 N N . LEU A 1 82 ? 33.935 6.524 -55.951 1.00 52.06 82 LEU A N 1
ATOM 621 C CA . LEU A 1 82 ? 33.842 6.213 -57.388 1.00 52.06 82 LEU A CA 1
ATOM 622 C C . LEU A 1 82 ? 32.417 5.795 -57.808 1.00 52.06 82 LEU A C 1
ATOM 624 O O . LEU A 1 82 ? 31.818 4.939 -57.148 1.00 52.06 82 LEU A O 1
ATOM 628 N N . PRO A 1 83 ? 31.874 6.333 -58.921 1.00 47.00 83 PRO A N 1
ATOM 629 C CA . PRO A 1 83 ? 30.532 6.015 -59.389 1.00 47.00 83 PRO A CA 1
ATOM 630 C C . PRO A 1 83 ? 30.550 4.711 -60.202 1.00 47.00 83 PRO A C 1
ATOM 632 O O . PRO A 1 83 ? 30.777 4.712 -61.408 1.00 47.00 83 PRO A O 1
ATOM 635 N N . LEU A 1 84 ? 30.312 3.576 -59.545 1.00 52.44 84 LEU A N 1
ATOM 636 C CA . LEU A 1 84 ? 30.042 2.303 -60.225 1.00 52.44 84 LEU A CA 1
ATOM 637 C C . LEU A 1 84 ? 28.528 2.151 -60.478 1.00 52.44 84 LEU A C 1
ATOM 639 O O . LEU A 1 84 ? 27.740 2.382 -59.555 1.00 52.44 84 LEU A O 1
ATOM 643 N N . PRO A 1 85 ? 28.087 1.728 -61.682 1.00 46.50 85 PRO A N 1
ATOM 644 C CA . PRO A 1 85 ? 26.675 1.503 -61.976 1.00 46.50 85 PRO A CA 1
ATOM 645 C C . PRO A 1 85 ? 26.202 0.222 -61.274 1.00 46.50 85 PRO A C 1
ATOM 647 O O . PRO A 1 85 ? 26.360 -0.891 -61.772 1.00 46.50 85 PRO A O 1
ATOM 650 N N . LEU A 1 86 ? 25.650 0.370 -60.069 1.00 54.06 86 LEU A N 1
ATOM 651 C CA . LEU A 1 86 ? 25.171 -0.747 -59.257 1.00 54.06 86 LEU A CA 1
ATOM 652 C C . LEU A 1 86 ? 23.706 -1.083 -59.566 1.00 54.06 86 LEU A C 1
ATOM 654 O O . LEU A 1 86 ? 22.811 -0.242 -59.486 1.00 54.06 86 LEU A O 1
ATOM 658 N N . SER A 1 87 ? 23.475 -2.361 -59.872 1.00 48.47 87 SER A N 1
ATOM 659 C CA . SER A 1 87 ? 22.162 -3.001 -59.982 1.00 48.47 87 SER A CA 1
ATOM 660 C C . SER A 1 87 ? 21.271 -2.668 -58.776 1.00 48.47 87 SER A C 1
ATOM 662 O O . SER A 1 87 ? 21.607 -2.985 -57.632 1.00 48.47 87 SER A O 1
ATOM 664 N N . LYS A 1 88 ? 20.107 -2.060 -59.037 1.00 49.94 88 LYS A N 1
ATOM 665 C CA . LYS A 1 88 ? 19.064 -1.760 -58.043 1.00 49.94 88 LYS A CA 1
ATOM 666 C C . LYS A 1 88 ? 18.315 -3.036 -57.626 1.00 49.94 88 LYS A C 1
ATOM 668 O O . LYS A 1 88 ? 17.117 -3.160 -57.858 1.00 49.94 88 LYS A O 1
ATOM 673 N N . LYS A 1 89 ? 18.988 -4.005 -57.001 1.00 52.31 89 LYS A N 1
ATOM 674 C CA . LYS A 1 89 ? 18.265 -5.005 -56.200 1.00 52.31 89 LYS A CA 1
ATOM 675 C C . LYS A 1 89 ? 17.837 -4.324 -54.904 1.00 52.31 89 LYS A C 1
ATOM 677 O O . LYS A 1 89 ? 18.679 -4.045 -54.054 1.00 52.31 89 LYS A O 1
ATOM 682 N N . ALA A 1 90 ? 16.543 -4.028 -54.779 1.00 52.28 90 ALA A N 1
ATOM 683 C CA . ALA A 1 90 ? 15.950 -3.524 -53.545 1.00 52.28 90 ALA A CA 1
ATOM 684 C C . ALA A 1 90 ? 16.259 -4.512 -52.408 1.00 52.28 90 ALA A C 1
ATOM 686 O O . ALA A 1 90 ? 15.732 -5.625 -52.371 1.00 52.28 90 ALA A O 1
ATOM 687 N N . ARG A 1 91 ? 17.188 -4.144 -51.520 1.00 58.22 91 ARG A N 1
ATOM 688 C CA . ARG A 1 91 ? 17.489 -4.935 -50.326 1.00 58.22 91 ARG A CA 1
ATOM 689 C C . ARG A 1 91 ? 16.310 -4.794 -49.374 1.00 58.22 91 ARG A C 1
ATOM 691 O O . ARG A 1 91 ? 15.914 -3.677 -49.056 1.00 58.22 91 ARG A O 1
ATOM 698 N N . LYS A 1 92 ? 15.743 -5.925 -48.951 1.00 59.56 92 LYS A N 1
ATOM 699 C CA . LYS A 1 92 ? 14.692 -5.936 -47.933 1.00 59.56 92 LYS A CA 1
ATOM 700 C C . LYS A 1 92 ? 15.274 -5.397 -46.616 1.00 59.56 92 LYS A C 1
ATOM 702 O O . LYS A 1 92 ? 16.420 -5.740 -46.310 1.00 59.56 92 LYS A O 1
ATOM 707 N N . PRO A 1 93 ? 14.535 -4.561 -45.869 1.00 61.34 93 PRO 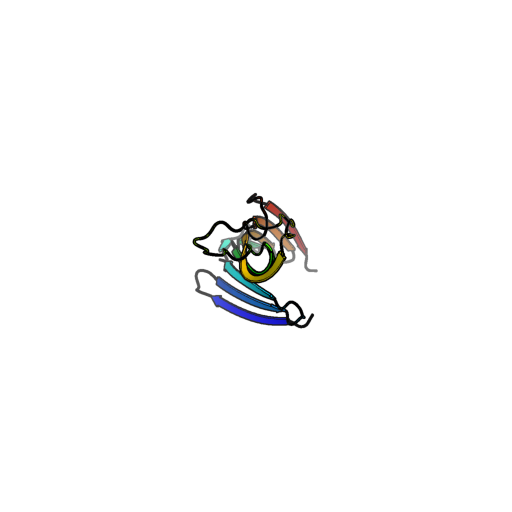A N 1
ATOM 708 C CA . PRO A 1 93 ? 14.957 -4.127 -44.543 1.00 61.34 93 PRO A CA 1
ATOM 709 C C . PRO A 1 93 ? 15.191 -5.356 -43.658 1.00 61.34 93 PRO A C 1
ATOM 711 O O . PRO A 1 93 ? 14.397 -6.297 -43.671 1.00 61.34 93 PRO A O 1
ATOM 714 N N . GLN A 1 94 ? 16.314 -5.367 -42.943 1.00 70.44 94 GLN A N 1
ATOM 715 C CA . GLN A 1 94 ? 16.621 -6.397 -41.959 1.00 70.44 94 GLN A CA 1
ATOM 716 C C . GLN A 1 94 ? 16.181 -5.868 -40.596 1.00 70.44 94 GLN A C 1
ATOM 718 O O . GLN A 1 94 ? 16.528 -4.747 -40.230 1.00 70.44 94 GLN A O 1
ATOM 723 N N . TYR A 1 95 ? 15.391 -6.653 -39.873 1.00 76.12 95 TYR A N 1
ATOM 724 C CA . TYR A 1 95 ? 14.862 -6.283 -38.565 1.00 76.12 95 TYR A CA 1
ATOM 725 C C . TYR A 1 95 ? 15.616 -7.047 -37.475 1.00 76.12 95 TYR A C 1
ATOM 727 O O . TYR A 1 95 ? 15.995 -8.203 -37.684 1.00 76.12 95 TYR A O 1
ATOM 735 N N . ARG A 1 96 ? 15.843 -6.408 -36.327 1.00 78.50 96 ARG A N 1
ATOM 736 C CA . ARG A 1 96 ? 16.385 -7.032 -35.118 1.00 78.50 96 ARG A CA 1
ATOM 737 C C . ARG A 1 96 ? 15.436 -6.775 -33.961 1.00 78.50 96 ARG A C 1
ATOM 739 O O . ARG A 1 96 ? 15.083 -5.633 -33.700 1.00 78.50 96 ARG A O 1
ATOM 746 N N . GLU A 1 97 ? 15.077 -7.828 -33.247 1.00 80.12 97 GLU A N 1
ATOM 747 C CA . GLU A 1 97 ? 14.397 -7.695 -31.965 1.00 80.12 97 GLU A CA 1
ATOM 748 C C . GLU A 1 97 ? 15.435 -7.415 -30.875 1.00 80.12 97 GLU A C 1
ATOM 750 O O . GLU A 1 97 ? 16.441 -8.121 -30.747 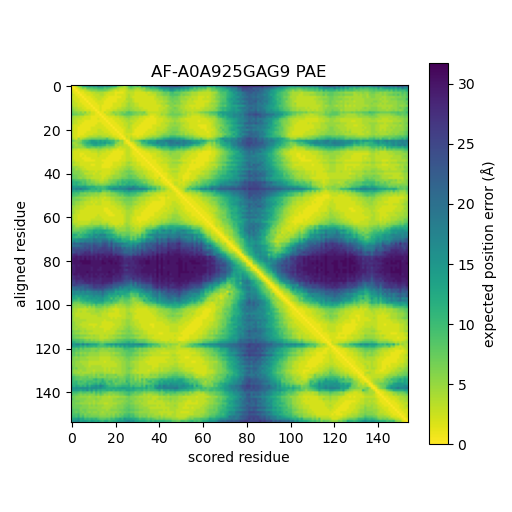1.00 80.12 97 GLU A O 1
ATOM 755 N N . VAL A 1 98 ? 15.212 -6.347 -30.116 1.00 79.12 98 VAL A N 1
ATOM 756 C CA . VAL A 1 98 ? 16.007 -5.973 -28.951 1.00 79.12 98 VAL A CA 1
ATOM 757 C C . VAL A 1 98 ? 15.081 -6.021 -27.748 1.00 79.12 98 VAL A C 1
ATOM 759 O O . VAL A 1 98 ? 14.129 -5.250 -27.645 1.00 79.12 98 VAL A O 1
ATOM 762 N N . THR A 1 99 ? 15.353 -6.961 -26.851 1.00 79.06 99 THR A N 1
ATOM 763 C CA . THR A 1 99 ? 14.694 -7.041 -25.552 1.00 79.06 99 THR A CA 1
ATOM 764 C C . THR A 1 99 ? 15.513 -6.260 -24.535 1.00 79.06 99 THR A C 1
ATOM 766 O O . THR A 1 99 ? 16.683 -6.576 -24.314 1.00 79.06 99 THR A O 1
ATOM 769 N N . THR A 1 100 ? 14.872 -5.305 -23.869 1.00 80.50 100 THR A N 1
ATOM 770 C CA . THR A 1 100 ? 15.447 -4.561 -22.748 1.00 80.50 100 THR A CA 1
ATOM 771 C C . THR A 1 100 ? 14.592 -4.768 -21.508 1.00 80.50 100 THR A C 1
ATOM 773 O O . THR A 1 100 ? 13.364 -4.802 -21.581 1.00 80.50 100 THR A O 1
ATOM 776 N N . THR A 1 101 ? 15.258 -4.892 -20.366 1.00 85.25 101 THR A N 1
ATOM 777 C CA . THR A 1 101 ? 14.624 -5.013 -19.057 1.00 85.25 101 THR A CA 1
ATOM 778 C C . THR A 1 101 ? 14.870 -3.723 -18.281 1.00 85.25 101 THR A C 1
ATOM 780 O O . THR A 1 101 ? 16.024 -3.374 -18.030 1.00 85.25 101 THR A O 1
ATOM 783 N N . SER A 1 102 ? 13.807 -3.006 -17.917 1.00 88.38 102 SER A N 1
ATOM 784 C CA . SER A 1 102 ? 13.860 -1.761 -17.136 1.00 88.38 102 SER A CA 1
ATOM 785 C C . SER A 1 102 ? 13.026 -1.884 -15.869 1.00 88.38 102 SER A C 1
ATOM 787 O O . SER A 1 102 ? 12.102 -2.686 -15.801 1.00 88.38 102 SER A O 1
ATOM 789 N N . PHE A 1 103 ? 13.364 -1.114 -14.836 1.00 91.19 103 PHE A N 1
ATOM 790 C CA . PHE A 1 103 ? 12.494 -0.957 -13.674 1.00 91.19 103 PHE A CA 1
ATOM 791 C C . PHE A 1 103 ? 11.673 0.313 -13.840 1.00 91.19 103 PHE A C 1
ATOM 793 O O . PHE A 1 103 ? 12.238 1.398 -13.981 1.00 91.19 103 PHE A O 1
ATOM 800 N N . ASP A 1 104 ? 10.355 0.173 -13.767 1.00 93.69 104 ASP A N 1
ATOM 801 C CA . ASP A 1 104 ? 9.422 1.261 -13.987 1.00 93.69 104 ASP A CA 1
ATOM 802 C C . ASP A 1 104 ? 8.461 1.391 -12.811 1.00 93.69 104 ASP A C 1
ATOM 804 O O . ASP A 1 104 ? 7.898 0.421 -12.296 1.00 93.69 104 ASP A O 1
ATOM 808 N N . LEU A 1 105 ? 8.242 2.629 -12.379 1.00 94.00 105 LEU A N 1
ATOM 809 C CA . LEU A 1 105 ? 7.192 2.908 -11.415 1.00 94.00 105 LEU A CA 1
ATOM 810 C C . LEU A 1 105 ? 5.841 2.685 -12.097 1.00 94.00 105 LEU A C 1
ATOM 812 O O . LEU A 1 105 ? 5.640 3.176 -13.200 1.00 94.00 105 LEU A O 1
ATOM 816 N N . LEU A 1 106 ? 4.912 1.985 -11.453 1.00 94.38 106 LEU A N 1
ATOM 817 C CA . LEU A 1 106 ? 3.612 1.613 -12.014 1.00 94.38 106 LEU A CA 1
ATOM 818 C C . LEU A 1 106 ? 2.481 2.507 -11.513 1.00 94.38 106 LEU A C 1
ATOM 820 O O . LEU A 1 106 ? 1.602 2.886 -12.286 1.00 94.38 106 LEU A O 1
ATOM 824 N N . SER A 1 107 ? 2.467 2.829 -10.216 1.00 95.06 107 SER A N 1
ATOM 825 C CA . SER A 1 107 ? 1.359 3.586 -9.634 1.00 95.06 107 SER A CA 1
ATOM 826 C C . SER A 1 107 ? 1.717 4.373 -8.380 1.00 95.06 107 SER A C 1
ATOM 828 O O . SER A 1 107 ? 2.633 4.030 -7.628 1.00 95.06 107 SER A O 1
ATOM 830 N N . TYR A 1 108 ? 0.917 5.413 -8.165 1.00 95.50 108 TYR A N 1
ATOM 831 C CA . TYR A 1 108 ? 0.858 6.232 -6.966 1.00 95.50 108 TYR A CA 1
ATOM 832 C C . TYR A 1 108 ? -0.541 6.088 -6.376 1.00 95.50 108 TYR A C 1
ATOM 834 O O . TYR A 1 108 ? -1.531 6.350 -7.063 1.00 95.50 108 TYR A O 1
ATOM 842 N N . ASN A 1 109 ? -0.640 5.675 -5.119 1.00 97.19 109 ASN A N 1
ATOM 843 C CA . ASN A 1 109 ? -1.912 5.419 -4.456 1.00 97.19 109 ASN A CA 1
ATOM 844 C C . ASN A 1 109 ? -1.997 6.216 -3.158 1.00 97.19 109 ASN A C 1
ATOM 846 O O . ASN A 1 109 ? -1.058 6.231 -2.367 1.00 97.19 109 ASN A O 1
ATOM 850 N N . LEU A 1 110 ? -3.144 6.845 -2.927 1.00 97.38 110 LEU A N 1
ATOM 851 C CA . LEU A 1 110 ? -3.501 7.487 -1.670 1.00 97.38 110 LEU A CA 1
ATOM 852 C C . LEU A 1 110 ? -4.738 6.784 -1.120 1.00 97.38 110 LEU A C 1
ATOM 854 O O . LEU A 1 110 ? -5.758 6.736 -1.804 1.00 97.38 110 LEU A O 1
ATOM 858 N N . LYS A 1 111 ? -4.658 6.255 0.097 1.00 97.56 111 LYS A N 1
ATOM 859 C CA . LYS A 1 111 ? -5.770 5.624 0.815 1.00 97.56 111 LYS A CA 1
ATOM 860 C C . LYS A 1 111 ? -6.086 6.428 2.071 1.00 97.56 111 LYS A C 1
ATOM 862 O O . LYS A 1 111 ? -5.176 6.827 2.793 1.00 97.56 111 LYS A O 1
ATOM 867 N N . LEU A 1 112 ? -7.370 6.654 2.314 1.00 97.44 112 LEU A N 1
ATOM 868 C CA . LEU A 1 112 ? -7.933 7.353 3.466 1.00 97.44 112 LEU A CA 1
ATOM 869 C C . LEU A 1 112 ? -9.030 6.468 4.091 1.00 97.44 112 LEU A C 1
ATOM 871 O O . LEU A 1 112 ? -10.213 6.695 3.829 1.00 97.44 112 LEU A O 1
ATOM 875 N N . PRO A 1 113 ? -8.647 5.418 4.836 1.00 97.12 113 PRO A N 1
ATOM 876 C CA . PRO A 1 113 ? -9.555 4.613 5.639 1.00 97.12 113 PRO A CA 1
ATOM 877 C C . PRO A 1 113 ? -9.951 5.359 6.913 1.00 97.12 113 PRO A C 1
ATOM 879 O O . PRO A 1 113 ? -9.093 5.741 7.709 1.00 97.12 113 PRO A O 1
ATOM 882 N N . LEU A 1 114 ? -11.254 5.559 7.092 1.00 97.31 114 LEU A N 1
ATOM 883 C CA . LEU A 1 114 ? -11.889 6.064 8.302 1.00 97.31 114 LEU A CA 1
ATOM 884 C C . LEU A 1 114 ? -12.646 4.908 8.955 1.00 97.31 114 LEU A C 1
ATOM 886 O O . LEU A 1 114 ? -13.556 4.352 8.344 1.00 97.31 114 LEU A O 1
ATOM 890 N N . ALA A 1 115 ? -12.305 4.570 10.191 1.00 96.81 115 ALA A N 1
ATOM 891 C CA . ALA A 1 115 ? -12.956 3.498 10.929 1.00 96.81 115 ALA A CA 1
ATOM 892 C C . ALA A 1 115 ? -13.626 4.034 12.197 1.00 96.81 115 ALA A C 1
ATOM 894 O O . ALA A 1 115 ? -13.040 4.810 12.944 1.00 96.81 115 ALA A O 1
ATOM 895 N N . TYR A 1 116 ? -14.854 3.593 12.450 1.00 95.88 116 TYR A N 1
ATOM 896 C CA . TYR A 1 116 ? -15.565 3.745 13.713 1.00 95.88 116 TYR A CA 1
ATOM 897 C C . TYR A 1 116 ? -15.687 2.373 14.359 1.00 95.88 116 TYR A C 1
ATOM 899 O O . TYR A 1 116 ? -16.305 1.474 13.793 1.00 95.88 116 TYR A O 1
ATOM 907 N N . ASN A 1 117 ? -15.126 2.210 15.548 1.00 94.44 117 ASN A N 1
ATOM 908 C CA . ASN A 1 117 ? -15.102 0.941 16.261 1.00 94.44 117 ASN A CA 1
ATOM 909 C C . ASN A 1 117 ? -15.864 1.080 17.573 1.00 94.44 117 ASN A C 1
ATOM 911 O O . ASN A 1 117 ? -15.595 1.995 18.348 1.00 94.44 117 ASN A O 1
ATOM 915 N N . ARG A 1 118 ? -16.787 0.158 17.853 1.00 92.75 118 ARG A N 1
ATOM 916 C CA . ARG A 1 118 ? -17.570 0.139 19.091 1.00 92.75 118 ARG A CA 1
ATOM 917 C C . ARG A 1 118 ? -17.886 -1.278 19.532 1.00 92.75 118 ARG A C 1
ATOM 919 O O . ARG A 1 118 ? -18.707 -1.931 18.904 1.00 92.75 118 ARG A O 1
ATOM 926 N N . ALA A 1 119 ? -17.343 -1.684 20.680 1.00 86.94 119 ALA A N 1
ATOM 927 C CA . ALA A 1 119 ? -17.585 -2.962 21.366 1.00 86.94 119 ALA A CA 1
ATOM 928 C C . ALA A 1 119 ? -17.641 -4.197 20.442 1.00 86.94 119 ALA A C 1
ATOM 930 O O . ALA A 1 119 ? -16.645 -4.897 20.304 1.00 86.94 119 ALA A O 1
ATOM 931 N N . ASN A 1 120 ? -18.791 -4.440 19.813 1.00 91.25 120 ASN A N 1
ATOM 932 C CA . ASN A 1 120 ? -19.086 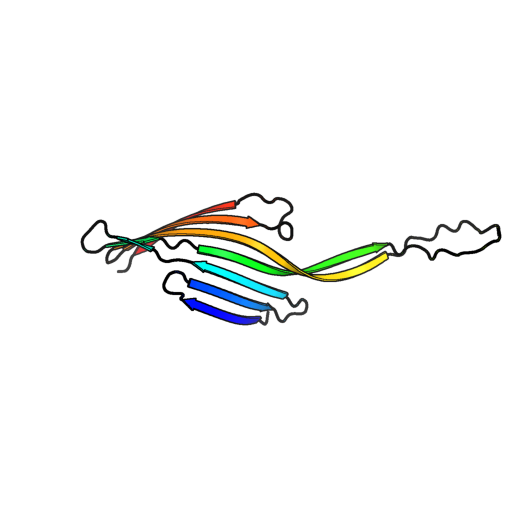-5.626 19.017 1.00 91.25 120 ASN A CA 1
ATOM 933 C C . ASN A 1 120 ? -19.263 -5.319 17.520 1.00 91.25 120 ASN A C 1
ATOM 935 O O . ASN A 1 120 ? -19.576 -6.226 16.758 1.00 91.25 120 ASN A O 1
ATOM 939 N N . TYR A 1 121 ? -19.113 -4.068 17.077 1.00 92.81 121 TYR A N 1
ATOM 940 C CA . TYR A 1 121 ? -19.171 -3.720 15.660 1.00 92.81 121 TYR A CA 1
ATOM 941 C C . TYR A 1 121 ? -18.151 -2.658 15.258 1.00 92.81 121 TYR A C 1
ATOM 943 O O . TYR A 1 121 ? -17.743 -1.818 16.061 1.00 92.81 121 TYR A O 1
ATOM 951 N N . ALA A 1 122 ? -17.772 -2.682 13.986 1.00 94.81 122 ALA A N 1
ATOM 952 C CA . ALA A 1 122 ? -16.943 -1.669 13.360 1.00 94.81 122 ALA A CA 1
ATOM 953 C C . ALA A 1 122 ? -17.525 -1.273 12.002 1.00 94.81 122 ALA A C 1
ATOM 955 O O . ALA A 1 122 ? -18.034 -2.113 11.261 1.00 94.81 122 ALA A O 1
ATOM 956 N N . ILE A 1 123 ? -17.456 0.013 11.687 1.00 96.19 123 ILE A N 1
ATOM 957 C CA . ILE A 1 123 ? -17.846 0.585 10.401 1.00 96.19 123 ILE A CA 1
ATOM 958 C C . ILE A 1 123 ? -16.593 1.191 9.791 1.00 96.19 123 ILE A C 1
ATOM 960 O O . ILE A 1 123 ? -15.899 1.955 10.454 1.00 96.19 123 ILE A O 1
ATOM 964 N N . GLU A 1 124 ? -16.316 0.881 8.535 1.00 96.56 124 GLU A N 1
ATOM 965 C CA . GLU A 1 124 ? -15.172 1.415 7.808 1.00 96.56 124 GLU A CA 1
ATOM 966 C C . GLU A 1 124 ? -15.651 2.116 6.538 1.00 96.56 124 GLU A C 1
ATOM 968 O O . GLU A 1 124 ? -16.480 1.589 5.796 1.00 96.56 124 GLU A O 1
ATOM 973 N N . ALA A 1 125 ? -15.127 3.307 6.284 1.00 97.75 125 ALA A N 1
ATOM 974 C CA . ALA A 1 125 ? -15.296 4.035 5.042 1.00 97.75 125 ALA A CA 1
ATOM 975 C C . ALA A 1 125 ? -13.919 4.388 4.492 1.00 97.75 125 ALA A C 1
ATOM 977 O O . ALA A 1 125 ? -13.183 5.173 5.084 1.00 97.75 125 ALA A O 1
ATOM 978 N N . THR A 1 126 ? -13.579 3.826 3.338 1.00 97.88 126 THR A N 1
ATOM 979 C CA . THR A 1 126 ? -12.242 3.940 2.761 1.00 97.88 126 THR A CA 1
ATOM 980 C C . THR A 1 126 ? -12.315 4.581 1.392 1.00 97.88 126 THR A C 1
ATOM 982 O O . THR A 1 126 ? -12.869 4.016 0.448 1.00 97.88 126 THR A O 1
ATOM 985 N N . TYR A 1 127 ? -11.712 5.761 1.269 1.00 97.75 127 TYR A N 1
ATOM 986 C CA . TYR A 1 127 ? -11.480 6.407 -0.018 1.00 97.75 127 TYR A CA 1
ATOM 987 C C . TYR A 1 127 ? -10.073 6.083 -0.523 1.00 97.75 127 TYR A C 1
ATOM 989 O O . TYR A 1 127 ? -9.098 6.242 0.207 1.00 97.75 127 TYR A O 1
ATOM 997 N N . GLN A 1 128 ? -9.945 5.667 -1.779 1.00 97.12 128 GLN A N 1
ATOM 998 C CA . GLN A 1 128 ? -8.661 5.419 -2.425 1.00 97.12 128 GLN A CA 1
ATOM 999 C C . GLN A 1 128 ? -8.584 6.141 -3.769 1.00 97.12 128 GLN A C 1
ATOM 1001 O O . GLN A 1 128 ? -9.390 5.893 -4.657 1.00 97.12 128 GLN A O 1
ATOM 1006 N N . GLY A 1 129 ? -7.572 6.986 -3.948 1.00 96.69 129 GLY A N 1
ATOM 1007 C CA . GLY A 1 129 ? -7.177 7.534 -5.244 1.00 96.69 129 GLY A CA 1
ATOM 1008 C C . GLY A 1 129 ? -5.953 6.801 -5.786 1.00 96.69 129 GLY A C 1
ATOM 1009 O O . GLY A 1 129 ? -5.009 6.541 -5.044 1.00 96.69 129 GLY A O 1
ATOM 1010 N N . SER A 1 130 ? -5.952 6.478 -7.075 1.00 95.81 130 SER A N 1
ATOM 1011 C CA . SER A 1 130 ? -4.852 5.805 -7.765 1.00 95.81 130 SER A CA 1
ATOM 1012 C C . SER A 1 130 ? -4.526 6.516 -9.073 1.00 95.81 130 SER A C 1
ATOM 1014 O O . SER A 1 130 ? -5.420 6.823 -9.864 1.00 95.81 130 SER A O 1
ATOM 1016 N N . VAL A 1 131 ? -3.243 6.772 -9.311 1.00 95.25 131 VAL A N 1
ATOM 1017 C CA . VAL A 1 131 ? -2.722 7.301 -10.574 1.00 95.25 131 VAL A CA 1
ATOM 1018 C C . VAL A 1 131 ? -1.723 6.303 -11.129 1.00 95.25 131 VAL A C 1
ATOM 1020 O O . VAL A 1 131 ? -0.730 5.979 -10.477 1.00 95.25 131 VAL A O 1
ATOM 1023 N N . LEU A 1 132 ? -1.983 5.831 -12.346 1.00 93.25 132 LEU A N 1
ATOM 1024 C CA . LEU A 1 132 ? -1.055 4.986 -13.089 1.00 93.25 132 LEU A CA 1
ATOM 1025 C C . LEU A 1 132 ? 0.025 5.854 -13.739 1.00 93.25 132 LEU A C 1
ATOM 1027 O O . LEU A 1 132 ? -0.250 6.947 -14.245 1.00 93.25 132 LEU A O 1
ATOM 1031 N N . SER A 1 133 ? 1.262 5.372 -13.715 1.00 88.75 133 SER A N 1
ATOM 1032 C CA . SER A 1 133 ? 2.367 6.012 -14.422 1.00 88.75 133 SER A CA 1
ATOM 1033 C C . SER A 1 133 ? 2.215 5.844 -15.940 1.00 88.75 133 SER A C 1
ATOM 1035 O O . SER A 1 133 ? 1.424 5.028 -16.413 1.00 88.75 133 SER A O 1
ATOM 1037 N N . LYS A 1 134 ? 3.042 6.558 -16.714 1.00 85.31 134 LYS A N 1
ATOM 1038 C CA . LYS A 1 134 ? 3.106 6.370 -18.174 1.00 85.31 134 LYS A CA 1
ATOM 1039 C C . LYS A 1 134 ? 3.546 4.960 -18.572 1.00 85.31 134 LYS A C 1
ATOM 1041 O O . LYS A 1 134 ? 3.100 4.461 -19.592 1.00 85.31 134 LYS A O 1
ATOM 1046 N N . ALA A 1 135 ? 4.380 4.319 -17.753 1.00 81.94 135 ALA A N 1
ATOM 1047 C CA . ALA A 1 135 ? 4.826 2.950 -17.990 1.00 81.94 135 ALA A CA 1
ATOM 1048 C C . ALA A 1 135 ? 3.716 1.909 -17.753 1.00 81.94 135 ALA A C 1
ATOM 1050 O O . ALA A 1 135 ? 3.853 0.763 -18.164 1.00 81.94 135 ALA A O 1
ATOM 1051 N N . ALA A 1 136 ? 2.624 2.284 -17.079 1.00 79.25 136 ALA A N 1
ATOM 1052 C CA . ALA A 1 136 ? 1.487 1.403 -16.816 1.00 79.25 136 ALA A CA 1
ATOM 1053 C C . ALA A 1 136 ? 0.216 1.788 -17.601 1.00 79.25 136 ALA A C 1
ATOM 1055 O O . ALA A 1 136 ? -0.692 0.970 -17.733 1.00 79.25 136 ALA A O 1
ATOM 1056 N N . SER A 1 137 ? 0.106 3.030 -18.086 1.00 83.25 137 SER A N 1
ATOM 1057 C CA . SER A 1 137 ? -1.054 3.531 -18.833 1.00 83.25 137 SER A CA 1
ATOM 1058 C C . SER A 1 137 ? -0.712 4.810 -19.603 1.00 83.25 137 SER A C 1
ATOM 1060 O O . SER A 1 137 ? -0.209 5.770 -19.022 1.00 83.25 137 SER A O 1
ATOM 1062 N N . ASP A 1 138 ? -1.110 4.888 -20.877 1.00 77.44 138 ASP A N 1
ATOM 1063 C CA . ASP A 1 138 ? -0.983 6.105 -21.703 1.00 77.44 138 ASP A CA 1
ATOM 1064 C C . ASP A 1 138 ? -1.801 7.293 -21.165 1.00 77.44 138 ASP A C 1
ATOM 1066 O O . ASP A 1 138 ? -1.530 8.456 -21.468 1.00 77.44 138 ASP A O 1
ATOM 1070 N N . SER A 1 139 ? -2.813 7.020 -20.336 1.00 78.88 139 SER A N 1
ATOM 1071 C CA . SER A 1 139 ? -3.653 8.040 -19.715 1.00 78.88 139 SER A CA 1
ATOM 1072 C C . SER A 1 139 ? -3.377 8.133 -18.215 1.00 78.88 139 SER A C 1
ATOM 1074 O O . SER A 1 139 ? -3.692 7.209 -17.463 1.00 78.88 139 SER A O 1
ATOM 1076 N N . GLN A 1 140 ? -2.847 9.277 -17.770 1.00 82.62 140 GLN A N 1
ATOM 1077 C CA . GLN A 1 140 ? -2.594 9.598 -16.357 1.00 82.62 140 GLN A CA 1
ATOM 1078 C C . GLN A 1 140 ? -3.855 10.123 -15.649 1.00 82.62 140 GLN A C 1
ATOM 1080 O O . GLN A 1 140 ? -3.845 11.166 -14.997 1.00 82.62 140 GLN A O 1
ATOM 1085 N N . LYS A 1 141 ? -4.984 9.432 -15.820 1.00 90.81 141 LYS A N 1
ATOM 1086 C CA . LYS A 1 141 ? -6.234 9.787 -15.137 1.00 90.81 141 LYS A CA 1
ATOM 1087 C C . LYS A 1 141 ? -6.234 9.235 -13.716 1.00 90.81 141 LYS A C 1
ATOM 1089 O O . LYS A 1 141 ? -5.842 8.091 -13.493 1.00 90.81 141 LYS A O 1
ATOM 1094 N N . ILE A 1 142 ? -6.737 10.036 -12.780 1.00 91.12 142 ILE A N 1
ATOM 1095 C CA . ILE A 1 142 ? -7.009 9.585 -11.415 1.00 91.12 142 ILE A CA 1
ATOM 1096 C C . ILE A 1 142 ? -8.173 8.592 -11.461 1.00 91.12 142 ILE A C 1
ATOM 1098 O O . ILE A 1 142 ? -9.222 8.872 -12.044 1.00 91.12 142 ILE A O 1
ATOM 1102 N N . ARG A 1 143 ? -7.984 7.431 -10.837 1.00 94.00 143 ARG A N 1
ATOM 1103 C CA . ARG A 1 143 ? -9.030 6.446 -10.561 1.00 94.00 143 ARG A CA 1
ATOM 1104 C C . ARG A 1 143 ? -9.351 6.501 -9.078 1.00 94.00 143 ARG A C 1
ATOM 1106 O O . ARG A 1 143 ? -8.455 6.321 -8.258 1.00 94.00 143 ARG A O 1
ATOM 1113 N N . SER A 1 144 ? -10.611 6.746 -8.749 1.00 95.69 144 SER A N 1
ATOM 1114 C CA . SER A 1 144 ? -11.076 6.795 -7.366 1.00 95.69 144 SER A CA 1
ATOM 1115 C C . SER A 1 144 ? -11.924 5.572 -7.052 1.00 95.69 144 SER A C 1
ATOM 1117 O O . SER A 1 144 ? -12.760 5.163 -7.855 1.00 95.69 144 SER A O 1
ATOM 1119 N N . PHE A 1 145 ? -11.716 5.017 -5.869 1.00 96.44 145 PHE A N 1
ATOM 1120 C CA . PHE A 1 145 ? -12.439 3.881 -5.326 1.00 96.44 145 PHE A CA 1
ATOM 1121 C C . PHE A 1 145 ? -12.968 4.273 -3.952 1.00 96.44 145 PHE A C 1
ATOM 1123 O O . PHE A 1 145 ? -12.271 4.922 -3.172 1.00 96.44 145 PHE A O 1
ATOM 1130 N N . PHE A 1 146 ? -14.201 3.884 -3.664 1.00 97.44 146 PHE A N 1
ATOM 1131 C CA . PHE A 1 146 ? -14.818 4.096 -2.366 1.00 97.44 146 PHE A CA 1
ATOM 1132 C C . PHE A 1 146 ? -15.351 2.762 -1.866 1.00 97.44 146 PHE A C 1
ATOM 1134 O O . PHE A 1 146 ? -16.085 2.085 -2.585 1.00 97.44 146 PHE A O 1
ATOM 1141 N N . ASN A 1 147 ? -14.949 2.383 -0.659 1.00 96.88 147 ASN A N 1
ATOM 1142 C CA . ASN A 1 147 ? -15.313 1.122 -0.034 1.00 96.88 147 ASN A CA 1
ATOM 1143 C C . ASN A 1 147 ? -16.002 1.402 1.299 1.00 96.88 147 ASN A C 1
ATOM 1145 O O . ASN A 1 147 ? -15.564 2.271 2.052 1.00 96.88 147 ASN A O 1
ATOM 1149 N N . LEU A 1 148 ? -17.063 0.651 1.579 1.00 97.31 148 LEU A N 1
ATOM 1150 C CA . LEU A 1 148 ? -17.752 0.650 2.864 1.00 97.31 148 LEU A CA 1
ATOM 1151 C C . LEU A 1 148 ? -17.708 -0.763 3.438 1.00 97.31 148 LEU A C 1
ATOM 1153 O O . LEU A 1 148 ? -18.061 -1.719 2.748 1.00 97.31 148 LEU A O 1
ATOM 1157 N N . GLY A 1 149 ? -17.285 -0.881 4.691 1.00 96.50 149 GLY A N 1
ATOM 1158 C CA . GLY A 1 149 ? -17.219 -2.129 5.439 1.00 96.50 149 GLY A CA 1
ATOM 1159 C C . GLY A 1 149 ? -18.054 -2.051 6.712 1.00 96.50 149 GLY A C 1
ATOM 1160 O O . GLY A 1 149 ? -18.105 -1.014 7.371 1.00 96.50 149 GLY A O 1
ATOM 1161 N N . PHE A 1 150 ? -18.704 -3.157 7.061 1.00 96.31 150 PHE A N 1
ATOM 1162 C CA . PHE A 1 150 ? -19.356 -3.348 8.352 1.00 96.31 150 PHE A CA 1
ATOM 1163 C C . PHE A 1 150 ? -18.916 -4.693 8.918 1.00 96.31 150 PHE A C 1
ATOM 1165 O O . PHE A 1 150 ? -19.058 -5.724 8.260 1.00 96.31 150 PHE A O 1
ATOM 1172 N N . TYR A 1 151 ? -18.400 -4.679 10.138 1.00 95.44 151 TYR A N 1
ATOM 1173 C CA . TYR A 1 151 ? -17.905 -5.853 10.839 1.00 95.44 151 TYR A CA 1
ATOM 1174 C C . TYR A 1 151 ? -18.688 -6.010 12.135 1.00 95.44 151 TYR A C 1
ATOM 1176 O O . TYR A 1 151 ? -18.920 -5.028 12.837 1.00 95.44 151 TYR A O 1
ATOM 1184 N N . TYR A 1 152 ? -19.086 -7.237 12.461 1.00 94.19 152 TYR A N 1
ATOM 1185 C CA . TYR A 1 152 ? -19.788 -7.562 13.698 1.00 94.19 152 TYR A CA 1
ATOM 1186 C C . TYR A 1 152 ? -19.172 -8.811 14.322 1.00 94.19 152 TYR A C 1
ATOM 1188 O O . TYR A 1 152 ? -18.943 -9.800 13.625 1.00 94.19 152 TYR A O 1
ATOM 1196 N N . ILE A 1 153 ? -18.895 -8.750 15.622 1.00 91.50 153 ILE A N 1
ATOM 1197 C CA . ILE A 1 153 ? -18.346 -9.850 16.414 1.00 91.50 153 ILE A CA 1
ATOM 1198 C C . ILE A 1 153 ? -19.416 -10.267 17.426 1.00 91.50 153 ILE A C 1
ATOM 1200 O O . ILE A 1 153 ? -19.917 -9.429 18.180 1.00 91.50 153 ILE A O 1
ATOM 1204 N N . PHE A 1 154 ? -19.775 -11.552 17.383 1.00 85.06 154 PHE A N 1
ATOM 1205 C CA . PHE A 1 154 ? -20.794 -12.180 18.227 1.00 85.06 154 PHE A CA 1
ATOM 1206 C C . PHE A 1 154 ? -20.253 -12.516 19.619 1.00 85.06 154 PHE A C 1
ATOM 1208 O O . PHE A 1 154 ? -19.093 -12.981 19.699 1.00 85.06 154 PHE A O 1
#

Mean predicted aligned error: 9.9 Å